Protein AF-A0A4R4TQ13-F1 (afdb_monomer_lite)

Sequence (109 aa):
MHLIRPLAEPPAIGCLATNDVSVRFHRWRPPFWGPERRFCLSPDGALIAILVQENKGDEVWAIKNWDTGSLLPQGRIALPAWADTFEFSGQDRLAVVVNGTLAVFEVPA

Secondary structure (DSSP, 8-state):
---PPPP--PPPP-----TT------------SSS---EEE-TTSSEEEEEEES-TTT--EEEEEEETTT--EEEEEEESS--SEEEESSSSEEEEEETTEEEEEE---

Radius of gyration: 16.74 Å; chains: 1; bounding box: 40×41×31 Å

pLDDT: mean 70.85, std 24.57, range [28.08, 94.0]

Structure (mmCIF, N/CA/C/O backbone):
data_AF-A0A4R4TQ13-F1
#
_entry.id   AF-A0A4R4TQ13-F1
#
loop_
_atom_site.group_PDB
_atom_site.id
_atom_site.type_symbol
_atom_site.label_atom_id
_atom_site.label_alt_id
_atom_site.label_comp_id
_atom_site.label_asym_id
_atom_site.label_entity_id
_atom_site.label_seq_id
_atom_site.pdbx_PDB_ins_code
_atom_site.Cartn_x
_atom_site.Cartn_y
_atom_site.Cartn_z
_atom_site.occupancy
_atom_site.B_iso_or_equiv
_atom_site.auth_seq_id
_atom_site.auth_comp_id
_atom_site.auth_asym_id
_atom_site.auth_atom_id
_atom_site.pdbx_PDB_model_num
ATOM 1 N N . MET A 1 1 ? -12.776 -19.251 -8.301 1.00 32.44 1 MET A N 1
ATOM 2 C CA . MET A 1 1 ? -11.611 -19.938 -7.704 1.00 32.44 1 MET A CA 1
ATOM 3 C C . MET A 1 1 ? -11.927 -20.149 -6.230 1.00 32.44 1 MET A C 1
ATOM 5 O O . MET A 1 1 ? -12.123 -19.165 -5.533 1.00 32.44 1 MET A O 1
ATOM 9 N N . HIS A 1 2 ? -12.118 -21.394 -5.789 1.00 28.08 2 HIS A N 1
ATOM 10 C CA . HIS A 1 2 ? -12.487 -21.717 -4.404 1.00 28.08 2 HIS A CA 1
ATOM 11 C C . HIS A 1 2 ? -11.230 -22.117 -3.630 1.00 28.08 2 HIS A C 1
ATOM 13 O O . HIS A 1 2 ? -10.506 -23.002 -4.076 1.00 28.08 2 HIS A O 1
ATOM 19 N N . LEU A 1 3 ? -10.968 -21.478 -2.490 1.00 29.27 3 LEU A N 1
ATOM 20 C CA . LEU A 1 3 ? -9.847 -21.828 -1.617 1.00 29.27 3 LEU A CA 1
ATOM 21 C C . LEU A 1 3 ? -10.356 -22.649 -0.429 1.00 29.27 3 LEU A C 1
ATOM 23 O O . LEU A 1 3 ? -10.971 -22.129 0.499 1.00 29.27 3 LEU A O 1
ATOM 27 N N . ILE A 1 4 ? -10.100 -23.954 -0.501 1.00 37.53 4 ILE A N 1
ATOM 28 C CA . ILE A 1 4 ? -10.236 -24.914 0.596 1.00 37.53 4 ILE A CA 1
ATOM 29 C C . ILE A 1 4 ? -8.970 -24.804 1.461 1.00 37.53 4 ILE A C 1
ATOM 31 O O . ILE A 1 4 ? -7.859 -24.828 0.935 1.00 37.53 4 ILE A O 1
ATOM 35 N N . ARG A 1 5 ? -9.128 -24.682 2.785 1.00 34.19 5 ARG A N 1
ATOM 36 C CA . ARG A 1 5 ? -8.023 -24.731 3.762 1.00 34.19 5 ARG A CA 1
ATOM 37 C C . ARG A 1 5 ? -7.483 -26.163 3.891 1.00 34.19 5 ARG A C 1
ATOM 39 O O . ARG A 1 5 ? -8.279 -27.035 4.242 1.00 34.19 5 ARG A O 1
ATOM 46 N N . PRO A 1 6 ? -6.170 -26.415 3.749 1.00 35.75 6 PRO A N 1
ATOM 47 C CA . PRO A 1 6 ? -5.563 -27.642 4.242 1.00 35.75 6 PRO A CA 1
ATOM 48 C C . PRO A 1 6 ? -5.114 -27.482 5.702 1.00 35.75 6 PRO A C 1
ATOM 50 O O . PRO A 1 6 ? -4.587 -26.447 6.116 1.00 35.75 6 PRO A O 1
ATOM 53 N N . LEU A 1 7 ? -5.361 -28.536 6.476 1.00 41.03 7 LEU A N 1
ATOM 54 C CA . LEU A 1 7 ? -5.001 -28.713 7.877 1.00 41.03 7 LEU A CA 1
ATOM 55 C C . LEU A 1 7 ? -3.557 -29.246 7.970 1.00 41.03 7 LEU A C 1
ATOM 57 O O . LEU A 1 7 ? -3.277 -30.309 7.437 1.00 41.03 7 LEU A O 1
ATOM 61 N N . ALA A 1 8 ? -2.688 -28.494 8.655 1.00 49.09 8 ALA A N 1
ATOM 62 C CA . ALA A 1 8 ? -1.415 -28.889 9.283 1.00 49.09 8 ALA A CA 1
ATOM 63 C C . ALA A 1 8 ? -0.502 -29.924 8.568 1.00 49.09 8 ALA A C 1
ATOM 65 O O . ALA A 1 8 ? -0.655 -31.127 8.760 1.00 49.09 8 ALA A O 1
ATOM 66 N N . GLU A 1 9 ? 0.565 -29.449 7.909 1.00 43.53 9 GLU A N 1
ATOM 67 C CA . GLU A 1 9 ? 1.748 -30.249 7.526 1.00 43.53 9 GLU A CA 1
ATOM 68 C C . GLU A 1 9 ? 3.066 -29.595 8.014 1.00 43.53 9 GLU A C 1
ATOM 70 O O . GLU A 1 9 ? 3.117 -28.371 8.190 1.00 43.53 9 GLU A O 1
ATOM 75 N N . PRO A 1 10 ? 4.132 -30.384 8.285 1.00 37.91 10 PRO A N 1
ATOM 76 C CA . PRO A 1 10 ? 5.409 -29.895 8.817 1.00 37.91 10 PRO A CA 1
ATOM 77 C C . PRO A 1 10 ? 6.256 -29.175 7.743 1.00 37.91 10 PRO A C 1
ATOM 79 O O . PRO A 1 10 ? 6.102 -29.440 6.553 1.00 37.91 10 PRO A O 1
ATOM 82 N N . PRO A 1 11 ? 7.167 -28.255 8.124 1.00 36.41 11 PRO A N 1
ATOM 83 C CA . PRO A 1 11 ? 7.793 -27.331 7.176 1.00 36.41 11 PRO A CA 1
ATOM 84 C C . PRO A 1 11 ? 8.813 -28.008 6.246 1.00 36.41 11 PRO A C 1
ATOM 86 O O . PRO A 1 11 ? 9.734 -28.681 6.709 1.00 36.41 11 PRO A O 1
ATOM 89 N N . ALA A 1 12 ? 8.698 -27.733 4.943 1.00 36.16 12 ALA A N 1
ATOM 90 C CA . ALA A 1 12 ? 9.678 -28.074 3.911 1.00 36.16 12 ALA A CA 1
ATOM 91 C C . ALA A 1 12 ? 10.503 -26.840 3.483 1.00 36.16 12 ALA A C 1
ATOM 93 O O . ALA A 1 12 ? 10.042 -25.702 3.572 1.00 36.16 12 ALA A O 1
ATOM 94 N N . ILE A 1 13 ? 11.735 -27.073 3.020 1.00 37.69 13 ILE A N 1
ATOM 95 C CA . ILE A 1 13 ? 12.668 -26.048 2.521 1.00 37.69 13 ILE A CA 1
ATOM 96 C C . ILE A 1 13 ? 12.477 -25.905 1.005 1.00 37.69 13 ILE A C 1
ATOM 98 O O . ILE A 1 13 ? 12.608 -26.889 0.283 1.00 37.69 13 ILE A O 1
ATOM 102 N N . GLY A 1 14 ? 12.211 -24.690 0.519 1.00 35.47 14 GLY A N 1
ATOM 103 C CA . GLY A 1 14 ? 12.225 -24.363 -0.910 1.00 35.47 14 GLY A CA 1
ATOM 104 C C . GLY A 1 14 ? 13.463 -23.543 -1.279 1.00 35.47 14 GLY A C 1
ATOM 105 O O . GLY A 1 14 ? 13.715 -22.507 -0.666 1.00 35.47 14 GLY A O 1
ATOM 106 N N . CYS A 1 15 ? 14.227 -23.993 -2.275 1.00 31.89 15 CYS A N 1
ATOM 107 C CA . CYS A 1 15 ? 15.303 -23.216 -2.895 1.00 31.89 15 CYS A CA 1
ATOM 108 C C . CYS A 1 15 ? 14.754 -22.473 -4.117 1.00 31.89 15 CYS A C 1
ATOM 110 O O . CYS A 1 15 ? 14.262 -23.108 -5.047 1.00 31.89 15 CYS A O 1
ATOM 112 N N . LEU A 1 16 ? 14.878 -21.145 -4.140 1.00 35.94 16 LEU A N 1
ATOM 113 C CA . LEU A 1 16 ? 14.675 -20.347 -5.348 1.00 35.94 16 LEU A CA 1
ATOM 114 C C . LEU A 1 16 ? 16.049 -20.110 -5.984 1.00 35.94 16 LEU A C 1
ATOM 116 O O . LEU A 1 16 ? 16.895 -19.441 -5.393 1.00 35.94 16 LEU A O 1
ATOM 120 N N . ALA A 1 17 ? 16.293 -20.695 -7.154 1.00 33.84 17 ALA A N 1
ATOM 121 C CA . ALA A 1 17 ? 17.520 -20.462 -7.903 1.00 33.84 17 ALA A CA 1
ATOM 122 C C . ALA A 1 17 ? 17.403 -19.135 -8.667 1.00 33.84 17 ALA A C 1
ATOM 124 O O . ALA A 1 17 ? 16.611 -19.023 -9.600 1.00 33.84 17 ALA A O 1
ATOM 125 N N . THR A 1 18 ? 18.191 -18.133 -8.279 1.00 40.88 18 THR A N 1
ATOM 126 C CA . THR A 1 18 ? 18.501 -16.975 -9.126 1.00 40.88 18 THR A CA 1
ATOM 127 C C . THR A 1 18 ? 20.011 -16.942 -9.343 1.00 40.88 18 THR A C 1
ATOM 129 O O . THR A 1 18 ? 20.788 -17.291 -8.455 1.00 40.88 18 THR A O 1
ATOM 132 N N . ASN A 1 19 ? 20.419 -16.620 -10.567 1.00 44.72 19 ASN A N 1
ATOM 133 C CA . ASN A 1 19 ? 21.671 -17.092 -11.156 1.00 44.72 19 ASN A CA 1
ATOM 134 C C . ASN A 1 19 ? 22.991 -16.541 -10.603 1.00 44.72 19 ASN A C 1
ATOM 136 O O . ASN A 1 19 ? 23.997 -16.901 -11.187 1.00 44.72 19 ASN A O 1
ATOM 140 N N . ASP A 1 20 ? 23.065 -15.758 -9.520 1.00 42.38 20 ASP A N 1
ATOM 141 C CA . ASP A 1 20 ? 24.394 -15.267 -9.095 1.00 42.38 20 ASP A CA 1
ATOM 142 C C . ASP A 1 20 ? 24.623 -14.958 -7.610 1.00 42.38 20 ASP A C 1
ATOM 144 O O . ASP A 1 20 ? 25.729 -14.569 -7.246 1.00 42.38 20 ASP A O 1
ATOM 148 N N . VAL A 1 21 ? 23.668 -15.178 -6.696 1.00 35.84 21 VAL A N 1
ATOM 149 C CA . VAL A 1 21 ? 23.957 -15.031 -5.254 1.00 35.84 21 VAL A CA 1
ATOM 150 C C . VAL A 1 21 ? 23.082 -15.960 -4.414 1.00 35.84 21 VAL A C 1
ATOM 152 O O . VAL A 1 21 ? 21.869 -15.784 -4.319 1.00 35.84 21 VAL A O 1
ATOM 155 N N . SER A 1 22 ? 23.695 -16.913 -3.707 1.00 37.72 22 SER A N 1
ATOM 156 C CA . SER A 1 22 ? 23.019 -17.649 -2.635 1.00 37.72 22 SER A CA 1
ATOM 157 C C . SER A 1 22 ? 22.921 -16.764 -1.386 1.00 37.72 22 SER A C 1
ATOM 159 O O . SER A 1 22 ? 23.867 -16.678 -0.598 1.00 37.72 22 SER A O 1
ATOM 161 N N . VAL A 1 23 ? 21.788 -16.094 -1.186 1.00 36.62 23 VAL A N 1
ATOM 162 C CA . VAL A 1 23 ? 21.512 -15.365 0.060 1.00 36.62 23 VAL A CA 1
ATOM 163 C C . VAL A 1 23 ? 21.021 -16.363 1.112 1.00 36.62 23 VAL A C 1
ATOM 165 O O . VAL A 1 23 ? 20.007 -17.035 0.929 1.00 36.62 23 VAL A O 1
ATOM 168 N N . ARG A 1 24 ? 21.745 -16.494 2.232 1.00 36.28 24 ARG A N 1
ATOM 169 C CA . ARG A 1 24 ? 21.305 -17.319 3.370 1.00 36.28 24 ARG A CA 1
ATOM 170 C C . ARG A 1 24 ? 20.136 -16.632 4.072 1.00 36.28 24 ARG A C 1
ATOM 172 O O . ARG A 1 24 ? 20.337 -15.736 4.886 1.00 36.28 24 ARG A O 1
ATOM 179 N N . PHE A 1 25 ? 18.917 -17.079 3.798 1.00 36.31 25 PHE A N 1
ATOM 180 C CA . PHE A 1 25 ? 17.749 -16.654 4.561 1.00 36.31 25 PHE A CA 1
ATOM 181 C C . PHE A 1 25 ? 17.666 -17.455 5.862 1.00 36.31 25 PHE A C 1
ATOM 183 O O . PHE A 1 25 ? 17.313 -18.635 5.876 1.00 36.31 25 PHE A O 1
ATOM 190 N N . HIS A 1 26 ? 17.975 -16.815 6.989 1.00 32.69 26 HIS A N 1
ATOM 191 C CA . HIS A 1 26 ? 17.600 -17.356 8.288 1.00 32.69 26 HIS A CA 1
ATOM 192 C C . HIS A 1 26 ? 16.073 -17.296 8.418 1.00 32.69 26 HIS A C 1
ATOM 194 O O . HIS A 1 26 ? 15.509 -16.231 8.628 1.00 32.69 26 HIS A O 1
ATOM 200 N N . ARG A 1 27 ? 15.418 -18.457 8.293 1.00 34.56 27 ARG A N 1
ATOM 201 C CA . ARG A 1 27 ? 14.065 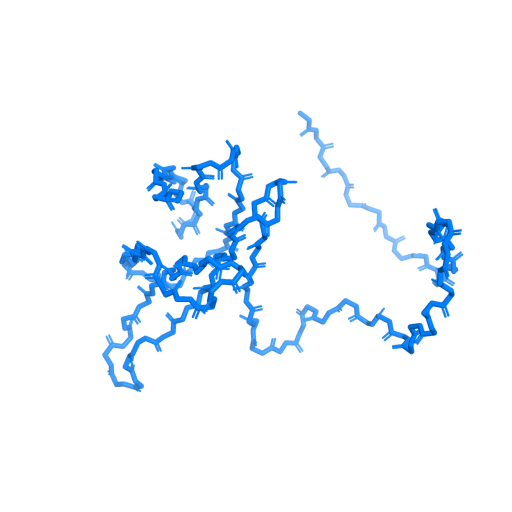-18.756 8.793 1.00 34.56 27 ARG A CA 1
ATOM 202 C C . ARG A 1 27 ? 13.027 -17.649 8.533 1.00 34.56 27 ARG A C 1
ATOM 204 O O . ARG A 1 27 ? 12.699 -16.881 9.434 1.00 34.56 27 ARG A O 1
ATOM 211 N N . TRP A 1 28 ? 12.415 -17.646 7.349 1.00 37.62 28 TRP A N 1
ATOM 212 C CA . TRP A 1 28 ? 11.135 -16.958 7.156 1.00 37.62 28 TRP A CA 1
ATOM 213 C C . TRP A 1 28 ? 10.064 -17.661 8.004 1.00 37.62 28 TRP A C 1
ATOM 215 O O . TRP A 1 28 ? 9.532 -18.706 7.641 1.00 37.62 28 TRP A O 1
ATOM 225 N N . ARG A 1 29 ? 9.788 -17.124 9.194 1.00 35.06 29 ARG A N 1
ATOM 226 C CA . ARG A 1 29 ? 8.522 -17.374 9.886 1.00 35.06 29 ARG A CA 1
ATOM 227 C C . ARG A 1 29 ? 7.497 -16.457 9.210 1.00 35.06 29 ARG A C 1
ATOM 229 O O . ARG A 1 29 ? 7.718 -15.251 9.281 1.00 35.06 29 ARG A O 1
ATOM 236 N N . PRO A 1 30 ? 6.418 -16.945 8.572 1.00 36.09 30 PRO A N 1
ATOM 237 C CA . PRO A 1 30 ? 5.352 -16.047 8.142 1.00 36.09 30 PRO A CA 1
ATOM 238 C C . PRO A 1 30 ? 4.755 -15.409 9.412 1.00 36.09 30 PRO A C 1
ATOM 240 O O . PRO A 1 30 ? 4.255 -16.135 10.278 1.00 36.09 30 PRO A O 1
ATOM 243 N N . PRO A 1 31 ? 4.881 -14.088 9.616 1.00 37.06 31 PRO A N 1
ATOM 244 C CA . PRO A 1 31 ? 4.680 -13.473 10.918 1.00 37.06 31 PRO A CA 1
ATOM 245 C C . PRO A 1 31 ? 3.222 -13.032 11.054 1.00 37.06 31 PRO A C 1
ATOM 247 O O . PRO A 1 31 ? 2.944 -11.854 11.215 1.00 37.06 31 PRO A O 1
ATOM 250 N N . PHE A 1 32 ? 2.261 -13.949 10.963 1.00 42.06 32 PHE A N 1
ATOM 251 C CA . PHE A 1 32 ? 0.840 -13.569 10.979 1.00 42.06 32 PHE A CA 1
ATOM 252 C C . PHE A 1 32 ? 0.280 -13.222 12.370 1.00 42.06 32 PHE A C 1
ATOM 254 O O . PHE A 1 32 ? -0.933 -13.207 12.540 1.00 42.06 32 PHE A O 1
ATOM 261 N N . TRP A 1 33 ? 1.112 -13.028 13.397 1.00 41.53 33 TRP A N 1
ATOM 262 C CA . T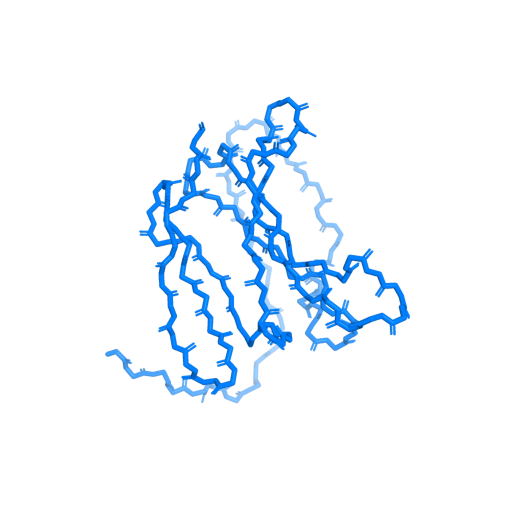RP A 1 33 ? 0.657 -12.852 14.785 1.00 41.53 33 TRP A CA 1
ATOM 263 C C . TRP A 1 33 ? 1.523 -11.780 15.495 1.00 41.53 33 TRP A C 1
ATOM 265 O O . TRP A 1 33 ? 2.423 -12.106 16.267 1.00 41.53 33 TRP A O 1
ATOM 275 N N . GLY A 1 34 ? 1.296 -10.494 15.183 1.00 31.25 34 GLY A N 1
ATOM 276 C CA . GLY A 1 34 ? 1.961 -9.307 15.770 1.00 31.25 34 GLY A CA 1
ATOM 277 C C . GLY A 1 34 ? 1.910 -8.101 14.814 1.00 31.25 34 GLY A C 1
ATOM 278 O O . GLY A 1 34 ? 1.870 -8.347 13.614 1.00 31.25 34 GLY A O 1
ATOM 279 N N . PRO A 1 35 ? 1.878 -6.834 15.294 1.00 40.38 35 PRO A N 1
ATOM 280 C CA . PRO A 1 35 ? 1.265 -5.681 14.611 1.00 40.38 35 PRO A CA 1
ATOM 281 C C . PRO A 1 35 ? 1.694 -5.602 13.146 1.00 40.38 35 PRO A C 1
ATOM 283 O O . PRO A 1 35 ? 2.843 -5.278 12.837 1.00 40.38 35 PRO A O 1
ATOM 286 N N . GLU A 1 36 ? 0.773 -5.987 12.264 1.00 46.44 36 GLU A N 1
ATOM 287 C CA . GLU A 1 36 ? 1.052 -6.281 10.866 1.00 46.44 36 GLU A CA 1
ATOM 288 C C . GLU A 1 36 ? 1.493 -5.006 10.149 1.00 46.44 36 GLU A C 1
ATOM 290 O O . GLU A 1 36 ? 0.682 -4.175 9.749 1.00 46.44 36 GLU A O 1
ATOM 295 N N . ARG A 1 37 ? 2.799 -4.843 9.939 1.00 52.50 37 ARG A N 1
ATOM 296 C CA . ARG A 1 37 ? 3.290 -3.893 8.941 1.00 52.50 37 ARG A CA 1
ATOM 297 C C . ARG A 1 37 ? 2.987 -4.490 7.574 1.00 52.50 37 ARG A C 1
ATOM 299 O O . ARG A 1 37 ? 3.804 -5.214 7.014 1.00 52.50 37 ARG A O 1
ATOM 306 N N . ARG A 1 38 ? 1.770 -4.247 7.092 1.00 75.00 38 ARG A N 1
ATOM 307 C CA . ARG A 1 38 ? 1.330 -4.660 5.763 1.00 75.00 38 ARG A CA 1
ATOM 308 C C . ARG A 1 38 ? 1.967 -3.721 4.752 1.00 75.00 38 ARG A C 1
ATOM 310 O O . ARG A 1 38 ? 1.786 -2.506 4.829 1.00 75.00 38 ARG A O 1
ATOM 317 N N . PHE A 1 39 ? 2.742 -4.295 3.846 1.00 89.81 39 PHE A N 1
ATOM 318 C CA . PHE A 1 39 ? 3.204 -3.639 2.637 1.00 89.81 39 PHE A CA 1
ATOM 319 C C . PHE A 1 39 ? 3.055 -4.608 1.466 1.00 89.81 39 PHE A C 1
ATOM 321 O O . PHE A 1 39 ? 3.024 -5.823 1.668 1.00 89.81 39 PHE A O 1
ATOM 328 N N . CYS A 1 40 ? 2.988 -4.082 0.252 1.00 91.19 40 CYS A N 1
ATOM 329 C CA . CYS A 1 40 ? 3.097 -4.871 -0.971 1.00 91.19 40 CYS A CA 1
ATOM 330 C C . CYS A 1 40 ? 3.892 -4.094 -2.022 1.00 91.19 40 CYS A C 1
ATOM 332 O O . CYS A 1 40 ? 4.049 -2.876 -1.917 1.00 91.19 40 CYS A O 1
ATOM 334 N N . LEU A 1 41 ? 4.432 -4.816 -3.001 1.00 90.94 41 LEU A N 1
ATOM 335 C CA . LEU A 1 41 ? 5.191 -4.251 -4.112 1.00 90.94 41 LEU A CA 1
ATOM 336 C C . LEU A 1 41 ? 4.350 -4.291 -5.383 1.00 90.94 41 LEU A C 1
ATOM 338 O O . LEU A 1 41 ? 3.565 -5.225 -5.568 1.00 90.94 41 LEU A O 1
ATOM 342 N N . SER A 1 42 ? 4.545 -3.310 -6.260 1.00 93.25 42 SER A N 1
ATOM 343 C CA . SER A 1 42 ? 4.043 -3.400 -7.628 1.00 93.25 42 SER A CA 1
ATOM 344 C C . SER A 1 42 ? 4.708 -4.580 -8.356 1.00 93.25 42 SER A C 1
ATOM 346 O O . SER A 1 42 ? 5.811 -4.994 -7.984 1.00 93.25 42 SER A O 1
ATOM 348 N N . PRO A 1 43 ? 4.080 -5.145 -9.404 1.00 89.75 43 PRO A N 1
ATOM 349 C CA . PRO A 1 43 ? 4.625 -6.293 -10.134 1.00 89.75 43 PRO A CA 1
ATOM 350 C C . PRO A 1 43 ? 6.022 -6.069 -10.730 1.00 89.75 43 PRO A C 1
ATOM 352 O O . PRO A 1 43 ? 6.790 -7.017 -10.867 1.00 89.75 43 PRO A O 1
ATOM 355 N N . ASP A 1 44 ? 6.350 -4.828 -11.088 1.00 90.25 44 ASP A N 1
ATOM 356 C CA . ASP A 1 44 ? 7.668 -4.419 -11.587 1.00 90.25 44 ASP A CA 1
ATOM 357 C C . ASP A 1 44 ? 8.654 -4.030 -10.471 1.00 90.25 44 ASP A C 1
ATOM 359 O O . ASP A 1 44 ? 9.830 -3.795 -10.742 1.00 90.25 44 ASP A O 1
ATOM 363 N N . GLY A 1 45 ? 8.197 -3.979 -9.217 1.00 89.94 45 GLY A N 1
ATOM 364 C CA . GLY A 1 45 ? 8.988 -3.581 -8.058 1.00 89.94 45 GLY A CA 1
ATOM 365 C C . GLY A 1 45 ? 9.303 -2.087 -7.978 1.00 89.94 45 GLY A C 1
ATOM 366 O O . GLY A 1 45 ? 10.072 -1.700 -7.098 1.00 89.94 45 GLY A O 1
ATOM 367 N N . ALA A 1 46 ? 8.736 -1.250 -8.852 1.00 91.69 46 ALA A N 1
ATOM 368 C CA . ALA A 1 46 ? 8.967 0.195 -8.856 1.00 91.69 46 ALA A CA 1
ATOM 369 C C . ALA A 1 46 ? 8.310 0.900 -7.660 1.00 91.69 46 ALA A C 1
ATOM 371 O O . ALA A 1 46 ? 8.833 1.887 -7.153 1.00 91.69 46 ALA A O 1
ATOM 372 N N . LEU A 1 47 ? 7.194 0.368 -7.159 1.00 92.94 47 LEU A N 1
ATOM 373 C CA . LEU A 1 47 ? 6.436 0.963 -6.068 1.00 92.94 47 LEU A CA 1
ATOM 374 C C . LEU A 1 47 ? 6.328 0.018 -4.875 1.00 92.94 47 LEU A C 1
ATOM 376 O O . LEU A 1 47 ? 6.155 -1.194 -5.018 1.00 92.94 47 LEU A O 1
ATOM 380 N N . ILE A 1 48 ? 6.350 0.601 -3.679 1.00 93.75 48 ILE A N 1
ATOM 381 C CA . ILE A 1 48 ? 5.960 -0.058 -2.434 1.00 93.75 48 ILE A CA 1
ATOM 382 C C . ILE A 1 48 ? 4.784 0.686 -1.805 1.00 93.75 48 ILE A C 1
ATOM 384 O O . ILE A 1 48 ? 4.853 1.885 -1.537 1.00 93.75 48 ILE A O 1
ATOM 388 N N . ALA A 1 49 ? 3.700 -0.037 -1.549 1.00 94.00 49 ALA A N 1
ATOM 389 C CA . ALA A 1 49 ? 2.542 0.457 -0.819 1.00 94.00 49 ALA A CA 1
ATOM 390 C C . ALA A 1 49 ? 2.661 0.024 0.642 1.00 94.00 49 ALA A C 1
ATOM 392 O O . ALA A 1 49 ? 2.865 -1.156 0.916 1.00 94.00 49 ALA A O 1
ATOM 393 N N . ILE A 1 50 ? 2.535 0.957 1.586 1.00 92.44 50 ILE A N 1
ATOM 394 C CA . ILE A 1 50 ? 2.717 0.709 3.023 1.00 92.44 50 ILE A CA 1
ATOM 395 C C . ILE A 1 50 ? 1.511 1.252 3.784 1.00 92.44 50 ILE A C 1
ATOM 397 O O . ILE A 1 50 ? 1.211 2.444 3.699 1.00 92.44 50 ILE A O 1
ATOM 401 N N . LEU A 1 51 ? 0.854 0.402 4.574 1.00 91.81 51 LEU A N 1
ATOM 402 C CA . LEU A 1 51 ? -0.195 0.832 5.497 1.00 91.81 51 LEU A CA 1
ATOM 403 C C . LEU A 1 51 ? 0.434 1.485 6.732 1.00 91.81 51 LEU A C 1
ATOM 405 O O . LEU A 1 51 ? 1.270 0.889 7.413 1.00 91.81 51 LEU A O 1
ATOM 409 N N . VAL A 1 52 ? 0.023 2.715 7.027 1.00 89.31 52 VAL A N 1
ATOM 410 C CA . VAL A 1 52 ? 0.542 3.521 8.132 1.00 89.31 52 VAL A CA 1
ATOM 411 C C . VAL A 1 52 ? -0.588 4.135 8.955 1.00 89.31 52 VAL A C 1
ATOM 413 O O . VAL A 1 52 ? -1.641 4.489 8.428 1.00 89.31 52 VAL A O 1
ATOM 416 N N . GLN A 1 53 ? -0.328 4.307 10.250 1.00 89.38 53 GLN A N 1
ATOM 417 C CA . GLN A 1 53 ? -1.089 5.209 11.112 1.00 89.38 53 GLN A CA 1
ATOM 418 C C . GLN A 1 53 ? -0.380 6.564 11.089 1.00 89.38 53 GLN A C 1
ATOM 420 O O . GLN A 1 53 ? 0.774 6.649 11.511 1.00 89.38 53 GLN A O 1
ATOM 425 N N . GLU A 1 54 ? -1.015 7.609 10.561 1.00 82.75 54 GLU A N 1
ATOM 426 C CA . GLU A 1 54 ? -0.323 8.891 10.360 1.00 82.75 54 GLU A CA 1
ATOM 427 C C . GLU A 1 54 ? -0.145 9.680 11.658 1.00 82.75 54 GLU A C 1
ATOM 429 O O . GLU A 1 54 ? 0.907 10.283 11.851 1.00 82.75 54 GLU A O 1
ATOM 434 N N . ASN A 1 55 ? -1.105 9.595 12.580 1.00 77.81 55 ASN A N 1
ATOM 435 C CA . ASN A 1 55 ? -1.037 10.232 13.892 1.00 77.81 55 ASN A CA 1
ATOM 436 C C . ASN A 1 55 ? -1.385 9.220 14.984 1.00 77.81 55 ASN A C 1
ATOM 438 O O . ASN A 1 55 ? -2.430 8.573 14.933 1.00 77.81 55 ASN A O 1
ATOM 442 N N . LYS A 1 56 ? -0.547 9.135 16.025 1.00 66.50 56 LYS A N 1
ATOM 443 C CA . LYS A 1 56 ? -0.763 8.247 17.185 1.00 66.50 56 LYS A CA 1
ATOM 444 C C . LYS A 1 56 ? -2.001 8.591 18.038 1.00 66.50 56 LYS A C 1
ATOM 446 O O . LYS A 1 56 ? -2.257 7.873 18.997 1.00 66.50 56 LYS A O 1
ATOM 451 N N . GLY A 1 57 ? -2.743 9.653 17.714 1.00 68.00 57 GLY A N 1
ATOM 452 C CA . GLY A 1 57 ? -3.938 10.090 18.451 1.00 68.00 57 GLY A CA 1
ATOM 453 C C . GLY A 1 57 ? -5.240 10.133 17.646 1.00 68.00 57 GLY A C 1
ATOM 454 O O . GLY A 1 57 ? -6.298 10.048 18.254 1.00 68.00 57 GLY A O 1
ATOM 455 N N . ASP A 1 58 ? -5.180 10.210 16.311 1.00 66.81 58 ASP A N 1
ATOM 456 C CA . ASP A 1 58 ? -6.365 10.507 15.483 1.00 66.81 58 ASP A CA 1
ATOM 457 C C . ASP A 1 58 ? -6.940 9.280 14.753 1.00 66.81 58 ASP A C 1
ATOM 459 O O . ASP A 1 58 ? -7.846 9.426 13.941 1.00 66.81 58 ASP A O 1
ATOM 463 N N . GLU A 1 59 ? -6.382 8.081 14.972 1.00 72.44 59 GLU A N 1
ATOM 464 C CA . GLU A 1 59 ? -6.754 6.842 14.251 1.00 72.44 59 GLU A CA 1
ATOM 465 C C . GLU A 1 59 ? -6.829 6.999 12.717 1.00 72.44 59 GLU A C 1
ATOM 467 O O . GLU A 1 59 ? -7.521 6.255 12.027 1.00 72.44 59 GLU A O 1
ATOM 472 N N . VAL A 1 60 ? -6.074 7.951 12.157 1.00 84.06 60 VAL A N 1
ATOM 473 C CA . VAL A 1 60 ? -6.027 8.163 10.710 1.00 84.06 60 VAL A CA 1
ATOM 474 C C . VAL A 1 60 ? -5.132 7.103 10.084 1.00 84.06 60 VAL A C 1
ATOM 476 O O . VAL A 1 60 ? -3.906 7.114 10.251 1.00 84.06 60 VAL A O 1
ATOM 479 N N . TRP A 1 61 ? -5.767 6.201 9.344 1.00 90.62 61 TRP A N 1
ATOM 480 C CA . TRP A 1 61 ? -5.116 5.170 8.552 1.00 90.62 61 TRP A CA 1
ATOM 481 C C . TRP A 1 61 ? -4.920 5.653 7.121 1.00 90.62 61 TRP A C 1
ATOM 483 O O . TRP A 1 61 ? -5.798 6.272 6.520 1.00 90.62 61 TRP A O 1
ATOM 493 N N . ALA A 1 62 ? -3.756 5.364 6.556 1.00 92.69 62 ALA A N 1
ATOM 494 C CA . ALA A 1 62 ? -3.478 5.656 5.162 1.00 92.69 62 ALA A CA 1
ATOM 495 C C . ALA A 1 62 ? -2.573 4.588 4.562 1.00 92.69 62 ALA A C 1
ATOM 497 O O . ALA A 1 62 ? -1.744 4.003 5.256 1.00 92.69 62 ALA A O 1
ATOM 498 N N . ILE A 1 63 ? -2.686 4.382 3.255 1.00 93.31 63 ILE A N 1
ATOM 499 C CA . ILE A 1 63 ? -1.661 3.681 2.488 1.00 93.31 63 ILE A CA 1
ATOM 500 C C . ILE A 1 63 ? -0.797 4.732 1.802 1.00 93.31 63 ILE A C 1
ATOM 502 O O . ILE A 1 63 ? -1.306 5.597 1.086 1.00 93.31 63 ILE A O 1
ATOM 506 N N . LYS A 1 64 ? 0.512 4.675 2.042 1.00 92.88 64 LYS A N 1
ATOM 507 C CA . LYS A 1 64 ? 1.500 5.513 1.362 1.00 92.88 64 LYS A CA 1
ATOM 508 C C . LYS A 1 64 ? 2.215 4.691 0.308 1.00 92.88 64 LYS A C 1
ATOM 510 O O . LYS A 1 64 ? 2.730 3.622 0.623 1.00 92.88 64 LYS A O 1
ATOM 515 N N . ASN A 1 65 ? 2.281 5.228 -0.901 1.00 93.50 65 ASN A N 1
ATOM 516 C CA . ASN A 1 65 ? 3.008 4.634 -2.014 1.00 93.50 65 ASN A CA 1
ATOM 517 C C . ASN A 1 65 ? 4.341 5.352 -2.162 1.00 93.50 65 ASN A C 1
ATOM 519 O O . ASN A 1 65 ? 4.377 6.582 -2.131 1.00 93.50 65 ASN A O 1
ATOM 523 N N . TRP A 1 66 ? 5.421 4.591 -2.246 1.00 93.56 66 TRP A N 1
ATOM 524 C CA . TRP A 1 66 ? 6.778 5.109 -2.338 1.00 93.56 66 TRP A CA 1
ATOM 525 C C . TRP A 1 66 ? 7.437 4.519 -3.572 1.00 93.56 66 TRP A C 1
ATOM 527 O O . TRP A 1 66 ? 7.268 3.331 -3.845 1.00 93.56 66 TRP A O 1
ATOM 537 N N . ASP A 1 67 ? 8.205 5.340 -4.276 1.00 91.06 67 ASP A N 1
ATOM 538 C CA . ASP A 1 67 ? 9.102 4.856 -5.318 1.00 91.06 67 ASP A CA 1
ATOM 539 C C . ASP A 1 67 ? 10.279 4.128 -4.658 1.00 91.06 67 ASP A C 1
ATOM 541 O O . ASP A 1 67 ? 10.905 4.644 -3.728 1.00 91.06 67 ASP A O 1
ATOM 545 N N . THR A 1 68 ? 10.568 2.908 -5.099 1.00 89.94 68 THR A N 1
ATOM 546 C CA . THR A 1 68 ? 11.604 2.064 -4.490 1.00 89.94 68 THR A CA 1
ATOM 547 C C . THR A 1 68 ? 13.013 2.519 -4.862 1.00 89.94 68 THR A C 1
ATOM 549 O O . THR A 1 68 ? 13.945 2.269 -4.095 1.00 89.94 68 THR A O 1
ATOM 552 N N . GLY A 1 69 ? 13.176 3.221 -5.990 1.00 89.44 69 GLY A N 1
ATOM 553 C CA . GLY A 1 69 ? 14.466 3.749 -6.435 1.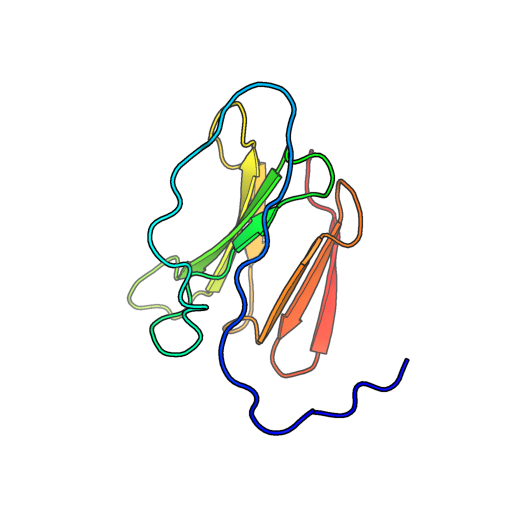00 89.44 69 GLY A CA 1
ATOM 554 C C . GLY A 1 69 ? 14.916 4.977 -5.641 1.00 89.44 69 GLY A C 1
ATOM 555 O O . GLY A 1 69 ? 16.039 5.028 -5.142 1.00 89.44 69 GLY A O 1
ATOM 556 N N . SER A 1 70 ? 14.036 5.967 -5.508 1.00 89.88 70 SER A N 1
ATOM 557 C CA . SER A 1 70 ? 14.299 7.236 -4.819 1.00 89.88 70 SER A CA 1
ATOM 558 C C . SER A 1 70 ? 13.941 7.221 -3.335 1.00 89.88 70 SER A C 1
ATOM 560 O O . SER A 1 70 ? 14.389 8.099 -2.596 1.00 89.88 70 SER A O 1
ATOM 562 N N . LEU A 1 71 ? 13.146 6.241 -2.888 1.00 87.94 71 LEU A N 1
ATOM 563 C CA . LEU A 1 71 ? 12.562 6.172 -1.544 1.00 87.94 71 LEU A CA 1
ATOM 564 C C . LEU A 1 71 ? 11.723 7.408 -1.189 1.00 87.94 71 LEU A C 1
ATOM 566 O O . LEU A 1 71 ? 11.583 7.756 -0.014 1.00 87.94 71 LEU A O 1
ATOM 570 N N . LEU A 1 72 ? 11.160 8.075 -2.198 1.00 87.62 72 LEU A N 1
ATOM 571 C CA . LEU A 1 72 ? 10.280 9.220 -2.015 1.00 87.62 72 LEU A CA 1
ATOM 572 C C . LEU A 1 72 ? 8.807 8.796 -2.078 1.00 87.62 72 LEU A C 1
ATOM 574 O O . LEU A 1 72 ? 8.444 7.920 -2.866 1.00 87.62 72 LEU A O 1
ATOM 578 N N . PRO A 1 73 ? 7.935 9.417 -1.264 1.00 88.44 73 PRO A N 1
ATOM 579 C CA . PRO A 1 73 ? 6.502 9.174 -1.336 1.00 88.44 73 PRO A CA 1
ATOM 580 C C . PRO A 1 73 ? 5.932 9.729 -2.649 1.00 88.44 73 PRO A C 1
ATOM 582 O O . PRO A 1 73 ? 6.056 10.919 -2.927 1.00 88.44 73 PRO A O 1
ATOM 585 N N . GLN A 1 74 ? 5.265 8.868 -3.415 1.00 91.31 74 GLN A N 1
ATOM 586 C CA . GLN A 1 74 ? 4.591 9.192 -4.677 1.00 91.31 74 GLN A CA 1
ATOM 587 C C . GLN A 1 74 ? 3.096 9.462 -4.489 1.00 91.31 74 GLN A C 1
ATOM 589 O O . GLN A 1 74 ? 2.487 10.234 -5.225 1.00 91.31 74 GLN A O 1
ATOM 594 N N . GLY A 1 75 ? 2.475 8.845 -3.480 1.00 91.62 75 GLY A N 1
ATOM 595 C CA . GLY A 1 75 ? 1.035 8.967 -3.289 1.00 91.62 75 GLY A CA 1
ATOM 596 C C . GLY A 1 75 ? 0.552 8.593 -1.899 1.00 91.62 75 GLY A C 1
ATOM 597 O O . GLY A 1 75 ? 1.247 7.945 -1.112 1.00 91.62 75 GLY A O 1
ATOM 598 N N . ARG A 1 76 ? -0.681 9.010 -1.606 1.00 92.62 76 ARG A N 1
ATOM 599 C CA . ARG A 1 76 ? -1.362 8.756 -0.337 1.00 92.62 76 ARG A CA 1
ATOM 600 C C . ARG A 1 76 ? -2.831 8.437 -0.581 1.00 92.62 76 ARG A C 1
ATOM 602 O O . ARG A 1 76 ? -3.552 9.247 -1.154 1.00 92.62 76 ARG A O 1
ATOM 609 N N . ILE A 1 77 ? -3.275 7.302 -0.057 1.00 93.94 77 ILE A N 1
ATOM 610 C CA . ILE A 1 77 ? -4.676 6.884 -0.037 1.00 93.94 77 ILE A CA 1
ATOM 611 C C . ILE A 1 77 ? -5.149 6.968 1.412 1.00 93.94 77 ILE A C 1
ATOM 613 O O . ILE A 1 77 ? -4.701 6.195 2.257 1.00 93.94 77 ILE A O 1
ATOM 617 N N . ALA A 1 78 ? -6.020 7.932 1.711 1.00 93.19 78 ALA A N 1
ATOM 618 C CA . ALA A 1 78 ? -6.651 8.025 3.025 1.00 93.19 78 ALA A CA 1
ATOM 619 C C . ALA A 1 78 ? -7.664 6.892 3.192 1.00 93.19 78 ALA A C 1
ATOM 621 O O . ALA A 1 78 ? -8.468 6.651 2.291 1.00 93.19 78 ALA A O 1
ATOM 622 N N . LEU A 1 79 ? -7.648 6.232 4.346 1.00 91.81 79 LEU A N 1
ATOM 623 C CA . LEU A 1 79 ? -8.584 5.167 4.666 1.00 91.81 79 LEU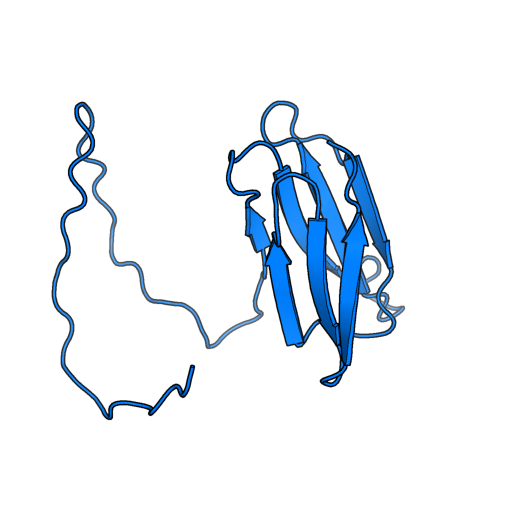 A CA 1
ATOM 624 C C . LEU A 1 79 ? -9.489 5.586 5.828 1.00 91.81 79 LEU A C 1
ATOM 626 O O . LEU A 1 79 ? -9.025 6.236 6.765 1.00 91.81 79 LEU A O 1
ATOM 630 N N . PRO A 1 80 ? -10.772 5.189 5.806 1.00 88.38 80 PRO A N 1
ATOM 631 C CA . PRO A 1 80 ? -11.679 5.451 6.919 1.00 88.38 80 PRO A CA 1
ATOM 632 C C . PRO A 1 80 ? -11.381 4.574 8.148 1.00 88.38 80 PRO A C 1
ATOM 634 O O . PRO A 1 80 ? -11.868 4.870 9.233 1.00 88.38 80 PRO A O 1
ATOM 637 N N . ALA A 1 81 ? -10.623 3.485 7.978 1.00 88.94 81 ALA A N 1
ATOM 638 C CA . ALA A 1 81 ? -10.225 2.540 9.019 1.00 88.94 81 ALA A CA 1
ATOM 639 C C . ALA A 1 81 ? -8.982 1.743 8.569 1.00 88.94 81 ALA A C 1
ATOM 641 O O . ALA A 1 81 ? -8.482 1.928 7.456 1.00 88.94 81 ALA A O 1
ATOM 642 N N . TRP A 1 82 ? -8.499 0.832 9.417 1.00 89.12 82 TRP A N 1
ATOM 643 C CA . TRP A 1 82 ? -7.464 -0.138 9.049 1.00 89.12 82 TRP A CA 1
ATOM 644 C C . TRP A 1 82 ? -7.899 -0.982 7.835 1.00 89.12 82 TRP A C 1
ATOM 646 O O . TRP A 1 82 ? -9.051 -1.403 7.753 1.00 89.12 82 TRP A O 1
ATOM 656 N N . ALA A 1 83 ? -6.981 -1.251 6.900 1.00 88.88 83 ALA A N 1
ATOM 657 C CA . ALA A 1 83 ? -7.263 -2.106 5.745 1.00 88.88 83 ALA A CA 1
ATOM 658 C C . ALA A 1 83 ? -7.145 -3.595 6.090 1.00 88.88 83 ALA A C 1
ATOM 660 O O . ALA A 1 83 ? -6.086 -4.051 6.527 1.00 88.88 83 ALA A O 1
ATOM 661 N N . ASP A 1 84 ? -8.194 -4.367 5.802 1.00 86.56 84 ASP A N 1
ATOM 662 C CA . ASP A 1 84 ? -8.253 -5.826 5.952 1.00 86.56 84 ASP A CA 1
ATOM 663 C C . ASP A 1 84 ? -7.258 -6.544 5.041 1.00 86.56 84 ASP A C 1
ATOM 665 O O . ASP A 1 84 ? -6.725 -7.587 5.412 1.00 86.56 84 ASP A O 1
ATOM 669 N N . THR A 1 85 ? -7.002 -5.991 3.858 1.00 87.19 85 THR A N 1
ATOM 670 C CA . THR A 1 85 ? -5.932 -6.401 2.946 1.00 87.19 85 THR A CA 1
ATOM 671 C C . THR A 1 85 ? -5.744 -5.331 1.874 1.00 87.19 85 THR A C 1
ATOM 673 O O . THR A 1 85 ? -6.642 -4.522 1.634 1.00 87.19 85 THR A O 1
ATOM 676 N N . PHE A 1 86 ? -4.588 -5.324 1.222 1.00 90.44 86 PHE A N 1
ATOM 677 C CA . PHE A 1 86 ? -4.379 -4.578 -0.009 1.00 90.44 86 PHE A CA 1
ATOM 678 C C . PHE A 1 86 ? -3.251 -5.197 -0.832 1.00 90.44 86 PHE A C 1
ATOM 680 O O . PHE A 1 86 ? -2.297 -5.744 -0.277 1.00 90.44 86 PHE A O 1
ATOM 687 N N . GLU A 1 87 ? -3.366 -5.103 -2.152 1.00 91.94 87 GLU A N 1
ATOM 688 C CA . GLU A 1 87 ? -2.407 -5.664 -3.101 1.00 91.94 87 GLU A CA 1
ATOM 689 C C . GLU A 1 87 ? -2.441 -4.883 -4.417 1.00 91.94 87 GLU A C 1
ATOM 691 O O . GLU A 1 87 ? -3.462 -4.290 -4.783 1.00 91.94 87 GLU A O 1
ATOM 696 N N . PHE A 1 88 ? -1.327 -4.876 -5.145 1.00 88.38 88 PHE A N 1
ATOM 697 C CA . PHE A 1 88 ? -1.300 -4.305 -6.483 1.00 88.38 88 PHE A CA 1
ATOM 698 C C . PHE A 1 88 ? -2.100 -5.169 -7.467 1.00 88.38 88 PHE A C 1
ATOM 700 O O . PHE A 1 88 ? -1.881 -6.368 -7.609 1.00 88.38 88 PHE A O 1
ATOM 707 N N . SER A 1 89 ? -3.018 -4.527 -8.186 1.00 88.81 89 SER A N 1
ATOM 708 C CA . SER A 1 89 ? -3.861 -5.095 -9.243 1.00 88.81 89 SER A CA 1
ATOM 709 C C . SER A 1 89 ? -3.394 -4.598 -10.624 1.00 88.81 89 SER A C 1
ATOM 711 O O . SER A 1 89 ? -4.201 -4.191 -11.464 1.00 88.81 89 SER A O 1
ATOM 713 N N . GLY A 1 90 ? -2.081 -4.560 -10.841 1.00 85.69 90 GLY A N 1
ATOM 714 C CA . GLY A 1 90 ? -1.438 -3.949 -12.008 1.00 85.69 90 GLY A CA 1
ATOM 715 C C . GLY A 1 90 ? -0.182 -3.175 -11.608 1.00 85.69 90 GLY A C 1
ATOM 716 O O . GLY A 1 90 ? 0.212 -3.211 -10.446 1.00 85.69 90 GLY A O 1
ATOM 717 N N . GLN A 1 91 ? 0.445 -2.483 -12.561 1.00 88.38 91 GLN A N 1
ATOM 718 C CA . GLN A 1 91 ? 1.635 -1.659 -12.292 1.00 88.38 91 GLN A CA 1
ATOM 719 C C . GLN A 1 91 ? 1.307 -0.425 -11.440 1.00 88.38 91 GLN A C 1
ATOM 721 O O . GLN A 1 91 ? 2.063 -0.064 -10.548 1.00 88.38 91 GLN A O 1
ATOM 726 N N . ASP A 1 92 ? 0.138 0.165 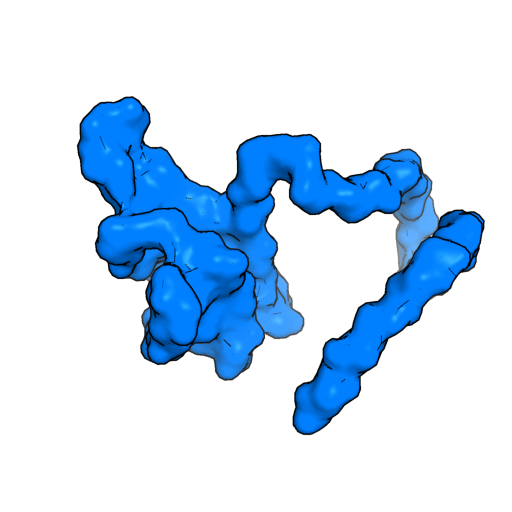-11.671 1.00 89.06 92 ASP A N 1
ATOM 727 C CA . ASP A 1 92 ? -0.282 1.483 -11.192 1.00 89.06 92 ASP A CA 1
ATOM 728 C C . ASP A 1 92 ? -1.631 1.435 -10.456 1.00 89.06 92 ASP A C 1
ATOM 730 O O . ASP A 1 92 ? -2.313 2.444 -10.307 1.00 89.06 92 ASP A O 1
ATOM 734 N N . ARG A 1 93 ? -2.071 0.251 -10.014 1.00 91.62 93 ARG A N 1
ATOM 735 C CA . ARG A 1 93 ? -3.381 0.068 -9.371 1.00 91.62 93 ARG A CA 1
ATOM 736 C C . ARG A 1 93 ? -3.262 -0.688 -8.072 1.00 91.62 93 ARG A C 1
ATOM 738 O O . ARG A 1 93 ? -2.657 -1.755 -8.037 1.00 91.62 93 ARG A O 1
ATOM 745 N N . LEU A 1 94 ? -3.929 -0.193 -7.039 1.00 92.69 94 LEU A N 1
ATOM 746 C CA . LEU A 1 94 ? -3.963 -0.808 -5.722 1.00 92.69 94 LEU A CA 1
ATOM 747 C C . LEU 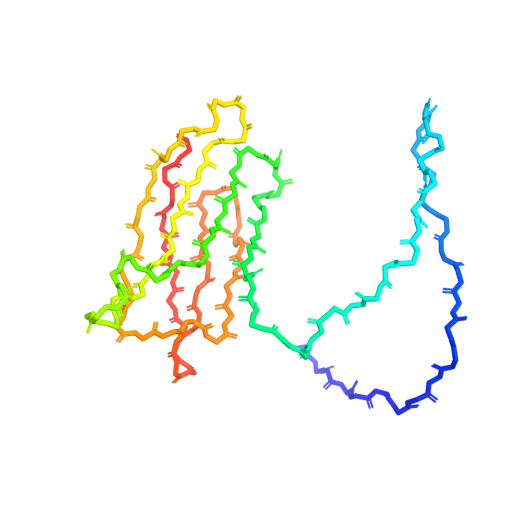A 1 94 ? -5.389 -1.199 -5.345 1.00 92.69 94 LEU A C 1
ATOM 749 O O . LEU A 1 94 ? -6.259 -0.343 -5.187 1.00 92.69 94 LEU A O 1
ATOM 753 N N . ALA A 1 95 ? -5.622 -2.497 -5.186 1.00 91.62 95 ALA A N 1
ATOM 754 C CA . ALA A 1 95 ? -6.844 -3.030 -4.611 1.00 91.62 95 ALA A CA 1
ATOM 755 C C . ALA A 1 95 ? -6.738 -2.983 -3.084 1.00 91.62 95 ALA A C 1
ATOM 757 O O . ALA A 1 95 ? -5.757 -3.453 -2.517 1.00 91.62 95 ALA A O 1
ATOM 758 N N . VAL A 1 96 ? -7.744 -2.427 -2.416 1.00 90.81 96 VAL A N 1
ATOM 759 C CA . VAL A 1 96 ? -7.778 -2.239 -0.963 1.00 90.81 96 VAL A CA 1
ATOM 760 C C . VAL A 1 96 ? -9.123 -2.718 -0.439 1.00 90.81 96 VAL A C 1
ATOM 762 O O . VAL A 1 96 ? -10.169 -2.323 -0.953 1.00 90.81 96 VAL A O 1
ATOM 765 N N . VAL A 1 97 ? -9.103 -3.550 0.599 1.00 87.25 97 VAL A N 1
ATOM 766 C CA . VAL A 1 97 ? -10.305 -4.001 1.303 1.00 87.25 97 VAL A CA 1
ATOM 767 C C . VAL A 1 97 ? -10.343 -3.368 2.686 1.00 87.25 97 VAL A C 1
ATOM 769 O O . VAL A 1 97 ? -9.388 -3.492 3.449 1.00 87.25 97 VAL A O 1
ATOM 772 N N . VAL A 1 98 ? -11.446 -2.697 3.012 1.00 86.50 98 VAL A N 1
ATOM 773 C CA . VAL A 1 98 ? -11.701 -2.097 4.330 1.00 86.50 98 VAL A CA 1
ATOM 774 C C . VAL A 1 98 ? -13.099 -2.495 4.782 1.00 86.50 98 VAL A C 1
ATOM 776 O O . VAL A 1 98 ? -14.072 -2.240 4.070 1.00 86.50 98 VAL A O 1
ATOM 779 N N . ASN A 1 99 ? -13.212 -3.110 5.959 1.00 85.44 99 ASN A N 1
ATOM 780 C CA . ASN A 1 99 ? -14.467 -3.631 6.506 1.00 85.44 99 ASN A CA 1
ATOM 781 C C . ASN A 1 99 ? -15.236 -4.497 5.486 1.00 85.44 99 ASN A C 1
ATOM 783 O O . ASN A 1 99 ? -16.444 -4.344 5.299 1.00 85.44 99 ASN A O 1
ATOM 787 N N . GLY A 1 100 ? -14.517 -5.358 4.759 1.00 80.00 100 GLY A N 1
ATOM 788 C CA . GLY A 1 100 ? -15.071 -6.220 3.708 1.00 80.00 100 GLY A CA 1
ATOM 789 C C . GLY A 1 100 ? -15.478 -5.513 2.405 1.00 80.00 100 GLY A C 1
ATOM 790 O O . GLY A 1 100 ? -15.940 -6.179 1.479 1.00 80.00 100 GLY A O 1
ATOM 791 N N . THR A 1 101 ? -15.295 -4.195 2.294 1.00 85.69 101 THR A N 1
ATOM 792 C CA . THR A 1 101 ? -15.570 -3.430 1.068 1.00 85.69 101 THR A CA 1
ATOM 793 C C . THR A 1 101 ? -14.306 -3.295 0.232 1.00 85.69 101 THR A C 1
ATOM 795 O O . THR A 1 101 ? -13.294 -2.814 0.733 1.00 85.69 101 THR A O 1
ATOM 798 N N . LEU A 1 102 ? -14.369 -3.688 -1.043 1.00 87.25 102 LEU A N 1
ATOM 799 C CA . LEU A 1 102 ? -13.268 -3.564 -1.999 1.00 87.25 102 LEU A CA 1
ATOM 800 C C . LEU A 1 102 ? -13.336 -2.226 -2.744 1.00 87.25 102 LEU A C 1
ATOM 802 O O . LEU A 1 102 ? -14.357 -1.897 -3.345 1.00 87.25 102 LEU A O 1
ATOM 806 N N . ALA A 1 103 ? -12.216 -1.512 -2.776 1.00 88.25 103 ALA A N 1
ATOM 807 C CA . ALA A 1 103 ? -11.982 -0.361 -3.637 1.00 88.25 103 ALA A CA 1
ATOM 808 C C . ALA A 1 103 ? -10.676 -0.550 -4.419 1.00 88.25 103 ALA A C 1
ATOM 810 O O . ALA A 1 103 ? -9.749 -1.205 -3.943 1.00 88.25 103 ALA A O 1
ATOM 811 N N . VAL A 1 104 ? -10.597 0.022 -5.619 1.00 91.94 104 VAL A N 1
ATOM 812 C CA . VAL A 1 104 ? -9.375 0.028 -6.431 1.00 91.94 104 VAL A CA 1
ATOM 813 C C . VAL A 1 104 ? -8.982 1.473 -6.689 1.00 91.94 104 VAL A C 1
ATOM 815 O O . VAL A 1 104 ? -9.810 2.270 -7.125 1.00 91.94 104 VAL A O 1
ATOM 818 N N . PHE A 1 105 ? -7.726 1.795 -6.406 1.00 93.19 105 PHE A N 1
ATOM 819 C CA . PHE A 1 105 ? -7.161 3.129 -6.553 1.00 93.19 105 PHE A CA 1
ATOM 820 C C . PHE A 1 105 ? -6.084 3.121 -7.628 1.00 93.19 105 PHE A C 1
ATOM 822 O O . PHE A 1 105 ? -5.279 2.193 -7.681 1.00 93.19 105 PHE A O 1
ATOM 829 N N . GLU A 1 106 ? -6.044 4.164 -8.448 1.00 93.75 106 GLU A N 1
ATOM 830 C CA . GLU A 1 106 ? -4.875 4.448 -9.278 1.00 93.75 106 GLU A CA 1
ATOM 831 C C . GLU A 1 106 ? -3.774 5.054 -8.400 1.00 93.75 106 GLU A C 1
ATOM 833 O O . GLU A 1 106 ? -4.032 5.883 -7.521 1.00 93.75 106 GLU A O 1
ATOM 838 N N . VAL A 1 107 ? -2.547 4.597 -8.612 1.00 89.19 107 VAL A N 1
ATOM 839 C CA . VAL A 1 107 ? -1.352 5.006 -7.886 1.00 89.19 107 VAL A CA 1
ATOM 840 C C . VAL A 1 107 ? -0.398 5.647 -8.889 1.00 89.19 107 VAL A C 1
ATOM 842 O O . VAL A 1 107 ? -0.100 5.018 -9.902 1.00 89.19 107 VAL A O 1
ATOM 845 N N . PRO A 1 108 ? 0.092 6.871 -8.631 1.00 76.31 108 PRO A N 1
ATOM 846 C CA . PRO A 1 108 ? 1.085 7.497 -9.494 1.00 76.31 108 PRO A CA 1
ATOM 847 C C . PRO A 1 108 ? 2.341 6.624 -9.580 1.00 76.31 108 PRO A C 1
ATOM 849 O O . PRO A 1 108 ? 2.850 6.195 -8.540 1.00 76.31 108 PRO A O 1
ATOM 852 N N . ALA A 1 109 ? 2.793 6.371 -10.808 1.00 65.44 109 ALA A N 1
ATOM 853 C CA . ALA A 1 109 ? 4.091 5.770 -11.102 1.00 65.44 109 ALA A CA 1
ATOM 854 C C . ALA A 1 109 ? 5.219 6.799 -10.954 1.00 65.44 109 ALA A C 1
ATOM 856 O O . ALA A 1 109 ? 4.987 7.977 -11.318 1.00 65.44 109 ALA A O 1
#

Organism: NCBI:txid402648

Foldseek 3Di:
DDDDDDDDDDDDDDDDDDPDDDDDDDDDDVPPDDDDQDWEAAPVRQKIWTWDQPDPPPQWIKIWIAGPVVRHTQDIGTDPHDWPHWYDPHRFKIWTHDPNDIDIDGTDD